Protein AF-A0A452YL14-F1 (afdb_monomer_lite)

InterPro domains:
  IPR039271 Kiwellin-like [PF24300] (23-67)

pLDDT: mean 72.53, std 13.66, range [46.19, 90.12]

Secondary structure (DSSP, 8-state):
-HHHHHHHHHHHHHHHHHHHHHHHHHS-S--S----SEEEE---TT--TTT-TTPPPTT-EEEE-TTSTT----PPPP-

Organism: Aegilops tauschii subsp. strangulata (NCBI:txid200361)

Structure (mmCIF, N/CA/C/O backbone):
data_AF-A0A452YL14-F1
#
_entry.id   AF-A0A452YL14-F1
#
loop_
_atom_site.group_PDB
_atom_site.id
_atom_site.type_symbol
_atom_site.label_atom_id
_atom_site.label_alt_id
_atom_site.label_comp_id
_atom_site.label_asym_id
_atom_site.label_entity_id
_atom_site.label_seq_id
_atom_site.pdbx_PDB_ins_code
_atom_site.Cartn_x
_atom_site.Cartn_y
_atom_site.Cartn_z
_atom_site.occupancy
_atom_site.B_iso_or_equiv
_atom_site.auth_seq_id
_atom_site.auth_comp_id
_atom_site.auth_asym_id
_atom_site.auth_atom_id
_atom_site.pdbx_PDB_model_num
ATOM 1 N N . MET A 1 1 ? -25.778 -12.912 57.836 1.00 50.53 1 MET A N 1
ATOM 2 C CA . MET A 1 1 ? -25.233 -13.854 56.821 1.00 50.53 1 MET A CA 1
ATOM 3 C C . MET A 1 1 ? -25.753 -13.615 55.397 1.00 50.53 1 MET A C 1
ATOM 5 O O . MET A 1 1 ? -24.991 -13.858 54.470 1.00 50.53 1 MET A O 1
ATOM 9 N N . ALA A 1 2 ? -26.974 -13.099 55.189 1.00 56.59 2 ALA A N 1
ATOM 10 C CA . ALA A 1 2 ? -27.516 -12.790 53.852 1.00 56.59 2 ALA A CA 1
ATOM 11 C C . ALA A 1 2 ? -26.677 -11.766 53.055 1.00 56.59 2 ALA A C 1
ATOM 13 O O . ALA A 1 2 ? -26.453 -11.928 51.859 1.00 56.59 2 ALA A O 1
ATOM 14 N N . ASN A 1 3 ? -26.130 -10.767 53.748 1.00 62.47 3 ASN A N 1
ATOM 15 C CA . ASN A 1 3 ? -25.409 -9.646 53.139 1.00 62.47 3 ASN A CA 1
ATOM 16 C C . ASN A 1 3 ? -24.084 -10.085 52.492 1.00 62.47 3 ASN A C 1
ATOM 18 O O . ASN A 1 3 ? -23.693 -9.546 51.466 1.00 62.47 3 ASN A O 1
ATOM 22 N N . PHE A 1 4 ? -23.416 -11.094 53.063 1.00 63.50 4 PHE A N 1
ATOM 23 C CA . PHE A 1 4 ? -22.134 -11.597 52.559 1.00 63.50 4 PHE A CA 1
ATOM 24 C C . PHE A 1 4 ? -22.318 -12.458 51.306 1.00 63.50 4 PHE A C 1
ATOM 26 O O . PHE A 1 4 ? -21.520 -12.380 50.379 1.00 63.50 4 PHE A O 1
ATOM 33 N N . ARG A 1 5 ? -23.409 -13.237 51.250 1.00 65.69 5 ARG A N 1
ATOM 34 C CA . ARG A 1 5 ? -23.776 -14.005 50.053 1.00 65.69 5 ARG A CA 1
ATOM 35 C C . ARG A 1 5 ? -24.178 -13.084 48.905 1.00 65.69 5 ARG A C 1
ATOM 37 O O . ARG A 1 5 ? -23.712 -13.301 47.796 1.00 65.69 5 ARG A O 1
ATOM 44 N N . ALA A 1 6 ? -24.947 -12.032 49.195 1.00 71.38 6 ALA A N 1
ATOM 45 C CA . ALA A 1 6 ? -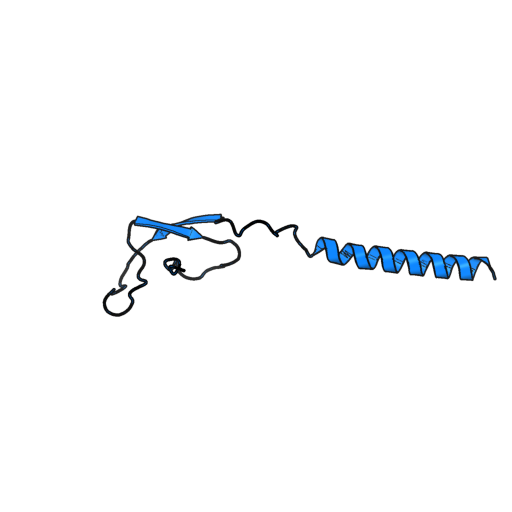25.315 -11.012 48.216 1.00 71.38 6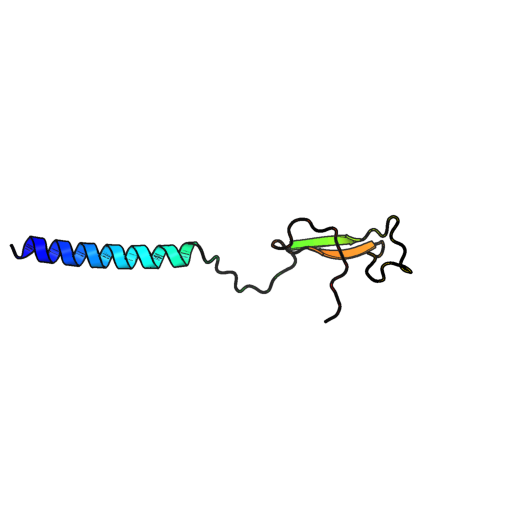 ALA A CA 1
ATOM 46 C C . ALA A 1 6 ? -24.095 -10.231 47.690 1.00 71.38 6 ALA A C 1
ATOM 48 O O . ALA A 1 6 ? -23.972 -10.025 46.481 1.00 71.38 6 ALA A O 1
ATOM 49 N N . LEU A 1 7 ? -23.157 -9.856 48.574 1.00 75.94 7 LEU A N 1
ATOM 50 C CA . LEU A 1 7 ? -21.896 -9.225 48.172 1.00 75.94 7 LEU A CA 1
ATOM 51 C C . LEU A 1 7 ? -21.045 -10.155 47.304 1.00 75.94 7 LEU A C 1
ATOM 53 O O . LEU A 1 7 ? -20.524 -9.722 46.282 1.00 75.94 7 LEU A O 1
ATOM 57 N N . ALA A 1 8 ? -20.919 -11.426 47.692 1.00 77.69 8 ALA A N 1
ATOM 58 C CA . ALA A 1 8 ? -20.135 -12.405 46.948 1.00 77.69 8 ALA A CA 1
ATOM 59 C C . ALA A 1 8 ? -20.716 -12.641 45.549 1.00 77.69 8 ALA A C 1
ATOM 61 O O . ALA A 1 8 ? 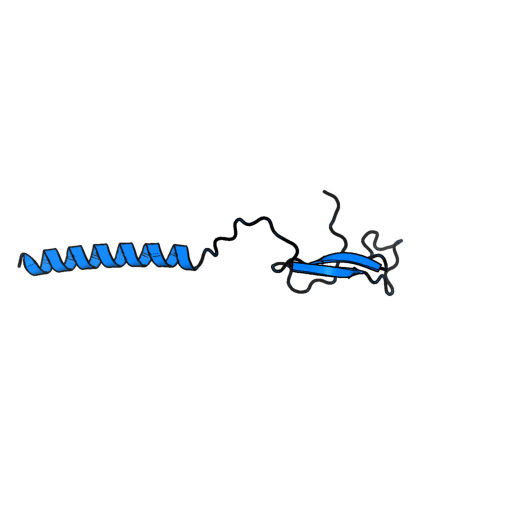-19.971 -12.648 44.572 1.00 77.69 8 ALA A O 1
ATOM 62 N N . THR A 1 9 ? -22.041 -12.757 45.424 1.00 84.56 9 THR A N 1
ATOM 63 C CA . THR A 1 9 ? -22.686 -12.875 44.111 1.00 84.56 9 THR A CA 1
ATOM 64 C C . THR A 1 9 ? -22.470 -11.625 43.267 1.00 84.56 9 THR A C 1
ATOM 66 O O . THR A 1 9 ? -22.056 -11.743 42.118 1.00 84.56 9 THR A O 1
ATOM 69 N N . ALA A 1 10 ? -22.666 -10.428 43.830 1.00 83.00 10 ALA A N 1
ATOM 70 C CA . ALA A 1 10 ? -22.467 -9.174 43.105 1.00 83.00 10 ALA A CA 1
ATOM 71 C C . ALA A 1 10 ? -21.010 -9.004 42.636 1.00 83.00 10 ALA A C 1
ATOM 73 O O . ALA A 1 10 ? -20.771 -8.608 41.498 1.00 83.00 10 ALA A O 1
ATOM 74 N N . ALA A 1 11 ? -20.040 -9.373 43.476 1.00 85.19 11 ALA A N 1
ATOM 75 C CA . ALA A 1 11 ? -18.622 -9.340 43.136 1.00 85.19 11 ALA A CA 1
ATOM 76 C C . ALA A 1 11 ? -18.277 -10.302 41.988 1.00 85.19 11 ALA A C 1
ATOM 78 O O . ALA A 1 11 ? -17.563 -9.918 41.065 1.00 85.19 11 ALA A O 1
ATOM 79 N N . VAL A 1 12 ? -18.820 -11.524 41.996 1.00 86.81 12 VAL A N 1
ATOM 80 C CA . VAL A 1 12 ? -18.620 -12.491 40.902 1.00 86.81 12 VAL A CA 1
ATOM 81 C C . VAL A 1 12 ? -19.225 -11.976 39.593 1.00 86.81 12 VAL A C 1
ATOM 83 O O . VAL A 1 12 ? -18.560 -12.027 38.560 1.00 86.81 12 VAL A O 1
ATOM 86 N N . PHE A 1 13 ? -20.439 -11.414 39.622 1.00 84.75 13 PHE A N 1
ATOM 87 C CA . PHE A 1 13 ? -21.058 -10.815 38.433 1.00 84.75 13 PHE A CA 1
ATOM 88 C C . PHE A 1 13 ? -20.229 -9.656 37.863 1.00 84.75 13 PHE A C 1
ATOM 90 O O . PHE A 1 13 ? -20.033 -9.580 36.649 1.00 84.75 13 PHE A O 1
ATOM 97 N N . LEU A 1 14 ? -19.688 -8.791 38.726 1.00 83.31 14 LEU A N 1
ATOM 98 C CA . LEU A 1 14 ? -18.804 -7.700 38.313 1.00 83.31 14 LEU A CA 1
ATOM 99 C C . LEU A 1 14 ? -17.511 -8.227 37.674 1.00 83.31 14 LEU A C 1
ATOM 101 O O . LEU A 1 14 ? -17.124 -7.752 36.610 1.00 83.31 14 LEU A O 1
ATOM 105 N N . LEU A 1 15 ? -16.871 -9.242 38.261 1.00 83.12 15 LEU A N 1
ATOM 106 C CA . LEU A 1 15 ? -15.646 -9.836 37.713 1.00 83.12 15 LEU A CA 1
ATOM 107 C C . LEU A 1 15 ? -15.861 -10.454 36.325 1.00 83.12 15 LEU A C 1
ATOM 109 O O . LEU A 1 15 ? -15.011 -10.298 35.446 1.00 83.12 15 LEU A O 1
ATOM 113 N N . VAL A 1 16 ? -17.002 -11.112 36.099 1.00 82.00 16 VAL A N 1
ATOM 114 C CA . VAL A 1 16 ? -17.361 -11.669 34.784 1.00 82.00 16 VAL A CA 1
ATOM 115 C C . VAL A 1 16 ? -17.572 -10.548 33.761 1.00 82.00 16 VAL A C 1
ATOM 117 O O . VAL A 1 16 ? -17.013 -10.609 32.665 1.00 82.00 16 VAL A O 1
ATOM 120 N N . ALA A 1 17 ? -18.295 -9.485 34.129 1.00 78.62 17 ALA A N 1
ATOM 121 C CA . ALA A 1 17 ? -18.530 -8.336 33.252 1.00 78.62 17 ALA A CA 1
ATOM 122 C C . ALA A 1 17 ? -17.223 -7.611 32.867 1.00 78.62 17 ALA A C 1
ATOM 124 O O . ALA A 1 17 ? -16.985 -7.324 31.687 1.00 78.62 17 ALA A O 1
ATOM 125 N N . LEU A 1 18 ? -16.326 -7.381 33.833 1.00 72.31 18 LEU A N 1
ATOM 126 C CA . LEU A 1 18 ? -15.014 -6.781 33.572 1.00 72.31 18 LEU A CA 1
ATOM 127 C C . LEU A 1 18 ? -14.168 -7.682 32.660 1.00 72.31 18 LEU A C 1
ATOM 129 O O . LEU A 1 18 ? -13.602 -7.204 31.679 1.00 72.31 18 LEU A O 1
ATOM 133 N N . SER A 1 19 ? -14.161 -8.996 32.905 1.00 69.06 19 SER A N 1
ATOM 134 C CA . SER A 1 19 ? -13.409 -9.969 32.095 1.00 69.06 19 SER A CA 1
ATOM 135 C C . SER A 1 19 ? -13.827 -9.963 30.620 1.00 69.06 19 SER A C 1
ATOM 137 O O . SER A 1 19 ? -12.971 -9.977 29.735 1.00 69.06 19 SER A O 1
ATOM 139 N N . THR A 1 20 ? -15.129 -9.856 30.332 1.00 63.38 20 THR A N 1
ATOM 140 C CA . THR A 1 20 ? -15.629 -9.741 28.947 1.00 63.38 20 THR A CA 1
ATOM 141 C C . THR A 1 20 ? -15.268 -8.413 28.272 1.00 63.38 20 THR A C 1
ATOM 143 O O . THR A 1 20 ? -15.098 -8.365 27.055 1.00 63.38 20 THR A O 1
ATOM 146 N N . SER A 1 21 ? -15.066 -7.348 29.052 1.00 59.59 21 SER A N 1
ATOM 147 C CA . SER A 1 21 ? -14.697 -6.019 28.545 1.00 59.59 21 SER A CA 1
ATOM 148 C C . SER A 1 21 ? -13.243 -5.967 28.049 1.00 59.59 21 SER A C 1
ATOM 150 O O . SER A 1 21 ? -12.927 -5.242 27.105 1.00 59.59 21 SER A O 1
ATOM 152 N N . HIS A 1 22 ? -12.350 -6.781 28.624 1.00 55.91 22 HIS A N 1
ATOM 153 C CA . HIS A 1 22 ? -10.943 -6.851 28.210 1.00 55.91 22 HIS A CA 1
ATOM 154 C C . HIS A 1 22 ? -10.731 -7.546 26.854 1.00 55.91 22 HIS A C 1
ATOM 156 O O . HIS A 1 22 ? -9.729 -7.283 26.187 1.00 55.91 22 HIS A O 1
ATOM 162 N N . ILE A 1 23 ? -11.676 -8.381 26.404 1.00 54.88 23 ILE A N 1
ATOM 163 C CA . ILE A 1 23 ? -11.606 -9.030 25.083 1.00 54.88 23 ILE A CA 1
ATOM 164 C C . ILE A 1 23 ? -11.920 -8.024 23.960 1.00 54.88 23 ILE A C 1
ATOM 166 O O . ILE A 1 23 ? -11.341 -8.098 22.878 1.00 54.88 23 ILE A O 1
ATOM 170 N N . ALA A 1 24 ? -12.761 -7.022 24.228 1.00 50.91 24 ALA A N 1
ATOM 171 C CA . ALA A 1 24 ? -13.103 -5.989 23.250 1.00 50.91 24 ALA A CA 1
ATOM 172 C C . ALA A 1 24 ? -11.998 -4.934 23.058 1.00 50.91 24 ALA A C 1
ATOM 174 O O . ALA A 1 24 ? -11.933 -4.299 22.010 1.00 50.91 24 ALA A O 1
ATOM 175 N N . SER A 1 25 ? -11.107 -4.749 24.040 1.00 50.19 25 SER A N 1
ATOM 176 C CA . SER A 1 25 ? -10.046 -3.735 23.954 1.00 50.19 25 SER A CA 1
ATOM 177 C C . SER A 1 25 ? -8.798 -4.210 23.196 1.00 50.19 25 SER A C 1
ATOM 179 O O . SER A 1 25 ? -7.985 -3.383 22.780 1.00 50.19 25 SER A O 1
ATOM 181 N N . SER A 1 26 ? -8.633 -5.525 23.006 1.00 54.38 26 SER A N 1
ATOM 182 C CA . SER A 1 26 ? -7.533 -6.113 22.225 1.00 54.38 26 SER A CA 1
ATOM 183 C C . SER A 1 26 ? -7.910 -6.360 20.761 1.00 54.38 26 SER A C 1
ATOM 185 O O . SER A 1 26 ? -7.041 -6.288 19.886 1.00 54.38 26 SER A O 1
ATOM 187 N N . LEU A 1 27 ? -9.200 -6.554 20.462 1.00 51.91 27 LEU A N 1
ATOM 188 C CA . LEU A 1 27 ? -9.715 -6.484 19.099 1.00 51.91 27 LEU A CA 1
ATOM 189 C C . LEU A 1 27 ? -9.856 -5.015 18.701 1.00 51.91 27 LEU A C 1
ATOM 191 O O . LEU A 1 27 ? -10.905 -4.395 18.855 1.00 51.91 27 LEU A O 1
ATOM 195 N N . ARG A 1 28 ? -8.787 -4.453 18.128 1.00 58.66 28 ARG A N 1
ATOM 196 C CA . ARG A 1 28 ? -8.923 -3.253 17.294 1.00 58.66 28 ARG A CA 1
ATOM 197 C C . ARG A 1 28 ? -10.077 -3.518 16.311 1.00 58.66 28 ARG A C 1
ATOM 199 O O . ARG A 1 28 ? -10.006 -4.535 15.617 1.00 58.66 28 ARG A O 1
ATOM 206 N N . PRO A 1 29 ? -11.114 -2.662 16.230 1.00 47.12 29 PRO A N 1
ATOM 207 C CA . PRO A 1 29 ? -12.171 -2.787 15.234 1.00 47.12 29 PRO A CA 1
ATOM 208 C C . PRO A 1 29 ? -11.540 -2.513 13.871 1.00 47.12 29 PRO A C 1
ATOM 210 O O . PRO A 1 29 ? -11.417 -1.387 13.404 1.00 47.12 29 PRO A O 1
ATOM 213 N N . GLY A 1 30 ? -11.005 -3.580 13.302 1.00 55.75 30 GLY A N 1
ATOM 214 C CA . GLY A 1 30 ? -10.143 -3.574 12.142 1.00 55.75 30 GLY A CA 1
ATOM 215 C C . GLY A 1 30 ? -10.463 -4.750 11.238 1.00 55.75 30 GLY A C 1
ATOM 216 O O . GLY A 1 30 ? -9.574 -5.226 10.550 1.00 55.75 30 GLY A O 1
ATOM 217 N N . LEU A 1 31 ? -11.732 -5.168 11.162 1.00 56.19 31 LEU A N 1
ATOM 218 C CA . LEU A 1 31 ? -12.270 -5.793 9.944 1.00 56.19 31 LEU A CA 1
ATOM 219 C C . LEU A 1 31 ? -12.433 -4.737 8.823 1.00 56.19 31 LEU A C 1
ATOM 221 O O . LEU A 1 31 ? -13.347 -4.784 8.008 1.00 56.19 31 LEU A O 1
ATOM 225 N N . GLY A 1 32 ? -11.546 -3.743 8.794 1.00 54.47 32 GLY A N 1
ATOM 226 C CA . GLY A 1 32 ? -11.362 -2.875 7.652 1.00 54.47 32 GLY A CA 1
ATOM 227 C C . GLY A 1 32 ? -10.476 -3.622 6.674 1.00 54.47 32 GLY A C 1
ATOM 228 O O . GLY A 1 32 ? -9.389 -4.065 7.042 1.00 54.47 32 GLY A O 1
ATOM 229 N N . VAL A 1 33 ? -10.956 -3.769 5.443 1.00 62.53 33 VAL A N 1
ATOM 230 C CA . VAL A 1 33 ? -10.178 -4.186 4.270 1.00 62.53 33 VAL A CA 1
ATOM 231 C C . VAL A 1 33 ? -8.735 -3.695 4.413 1.00 62.53 33 VAL A C 1
ATOM 233 O O . VAL A 1 33 ? -8.530 -2.505 4.671 1.00 62.53 33 VAL A O 1
ATOM 236 N N . CYS A 1 34 ? -7.746 -4.593 4.295 1.00 66.25 34 CYS A N 1
ATOM 237 C CA . CYS A 1 34 ? -6.333 -4.228 4.386 1.00 66.25 34 CYS A CA 1
ATOM 238 C C . CYS A 1 34 ? -6.050 -3.103 3.389 1.00 66.25 34 CYS A C 1
ATOM 240 O O . CYS A 1 34 ? -5.952 -3.331 2.187 1.00 66.25 34 CYS A O 1
ATOM 242 N N . ARG A 1 35 ? -5.965 -1.869 3.887 1.00 75.75 35 ARG A N 1
ATOM 243 C CA . ARG A 1 35 ? -5.738 -0.694 3.057 1.00 75.75 35 ARG A CA 1
ATOM 244 C C . ARG A 1 35 ? -4.247 -0.433 3.005 1.00 75.75 35 ARG A C 1
ATOM 246 O O . ARG A 1 35 ? -3.564 -0.493 4.031 1.00 75.75 35 ARG A O 1
ATOM 253 N N . ALA A 1 36 ? -3.747 -0.138 1.812 1.00 79.75 36 ALA A N 1
ATOM 254 C CA . ALA A 1 36 ? -2.371 0.297 1.666 1.00 79.75 36 ALA A CA 1
ATOM 255 C C . ALA A 1 36 ? -2.157 1.573 2.503 1.00 79.75 36 ALA A C 1
ATOM 257 O O . ALA A 1 36 ? -2.914 2.536 2.375 1.00 79.75 36 ALA A O 1
ATOM 258 N N . SER A 1 37 ? -1.137 1.580 3.363 1.00 82.12 37 SER A N 1
ATOM 259 C CA . SER A 1 37 ? -0.715 2.756 4.132 1.00 82.12 37 SER A CA 1
ATOM 260 C C . SER A 1 37 ? 0.028 3.779 3.275 1.00 82.12 37 SER A C 1
ATOM 262 O O . SER A 1 37 ? 0.230 4.909 3.705 1.00 82.12 37 SER A O 1
ATOM 264 N N . GLY A 1 38 ? 0.459 3.388 2.076 1.00 84.38 38 GLY A N 1
ATOM 265 C CA . GLY A 1 38 ? 1.168 4.243 1.133 1.00 84.38 38 GLY A CA 1
ATOM 266 C C . GLY A 1 38 ? 1.662 3.458 -0.077 1.00 84.38 38 GLY A C 1
ATOM 267 O O . GLY A 1 38 ? 1.396 2.263 -0.194 1.00 84.38 38 GLY A O 1
ATOM 268 N N . TYR A 1 39 ? 2.402 4.127 -0.960 1.00 86.81 39 TYR A N 1
ATOM 269 C CA . TYR A 1 39 ? 3.010 3.521 -2.146 1.00 86.81 39 TYR A CA 1
ATOM 270 C C . TYR A 1 39 ? 4.503 3.839 -2.203 1.00 86.81 39 TYR A C 1
ATOM 272 O O . TYR A 1 39 ? 4.903 4.958 -1.887 1.00 86.81 39 TYR A O 1
ATOM 280 N N . LEU A 1 40 ? 5.317 2.868 -2.616 1.00 85.50 40 LEU A N 1
ATOM 281 C CA . LEU A 1 40 ? 6.749 3.051 -2.872 1.00 85.50 40 LEU A CA 1
ATOM 282 C C . LEU A 1 40 ? 7.022 2.993 -4.369 1.00 85.50 40 LEU A C 1
ATOM 284 O O . LEU A 1 40 ? 6.471 2.109 -5.030 1.00 85.50 40 LEU A O 1
ATOM 288 N N . PRO A 1 41 ? 7.886 3.868 -4.908 1.00 89.06 41 PRO A N 1
ATOM 289 C CA . PRO A 1 41 ? 8.457 3.629 -6.221 1.00 89.06 41 PRO A CA 1
ATOM 290 C C . PRO A 1 41 ? 9.330 2.369 -6.163 1.00 89.06 41 PRO A C 1
ATOM 292 O O . PRO A 1 41 ? 10.145 2.200 -5.255 1.00 89.06 41 PRO A O 1
ATOM 295 N N . GLY A 1 42 ? 9.135 1.471 -7.119 1.00 88.50 42 GLY A N 1
ATOM 296 C CA . GLY A 1 42 ? 9.970 0.300 -7.311 1.00 88.50 42 GLY A CA 1
ATOM 297 C C . GLY A 1 42 ? 11.340 0.689 -7.832 1.00 88.50 42 GLY A C 1
ATOM 298 O O . GLY A 1 42 ? 11.500 1.714 -8.502 1.00 88.50 42 GLY A O 1
ATOM 299 N N . LYS A 1 43 ? 12.315 -0.158 -7.502 1.00 87.25 43 LYS A N 1
ATOM 300 C CA . LYS A 1 43 ? 13.662 -0.099 -8.047 1.00 87.25 43 LYS A CA 1
ATOM 301 C C . LYS A 1 43 ? 14.112 -1.508 -8.428 1.00 87.25 43 LYS A C 1
ATOM 303 O O . LYS A 1 43 ? 14.061 -2.395 -7.576 1.00 87.25 43 LYS A O 1
ATOM 308 N N . SER A 1 44 ? 14.548 -1.701 -9.666 1.00 86.69 44 SER A N 1
ATOM 309 C CA . SER A 1 44 ? 15.027 -2.989 -10.184 1.00 86.69 44 SER A CA 1
ATOM 310 C C . SER A 1 44 ? 16.400 -3.344 -9.611 1.00 86.69 44 SER A C 1
ATOM 312 O O . SER A 1 44 ? 16.653 -4.488 -9.236 1.00 86.69 44 SER A O 1
ATOM 314 N N . GLY A 1 45 ? 17.273 -2.345 -9.453 1.00 86.44 45 GLY A N 1
ATOM 315 C CA . GLY A 1 45 ? 18.630 -2.554 -8.955 1.00 86.44 45 GLY A CA 1
ATOM 316 C C . GLY A 1 45 ? 19.382 -3.551 -9.838 1.00 86.44 45 GLY A C 1
ATOM 317 O O . GLY A 1 45 ? 19.466 -3.356 -11.043 1.00 86.44 45 GLY A O 1
ATOM 318 N N . ASN A 1 46 ? 19.895 -4.624 -9.234 1.00 86.75 46 ASN A N 1
ATOM 319 C CA . ASN A 1 46 ? 20.593 -5.708 -9.938 1.00 86.75 46 ASN A CA 1
ATOM 320 C C . ASN A 1 46 ? 19.691 -6.940 -10.157 1.00 86.75 46 ASN A C 1
ATOM 322 O O . ASN A 1 46 ? 20.188 -8.058 -10.258 1.00 86.75 46 ASN A O 1
ATOM 326 N N . CYS A 1 47 ? 18.366 -6.768 -10.131 1.00 85.38 47 CYS A N 1
ATOM 327 C CA . CYS A 1 47 ? 17.423 -7.869 -10.302 1.00 85.38 47 CYS A CA 1
ATOM 328 C C . CYS A 1 47 ? 17.353 -8.287 -11.777 1.00 85.38 47 CYS A C 1
ATOM 330 O O . CYS A 1 47 ? 16.941 -7.501 -12.630 1.00 85.38 47 CYS A O 1
ATOM 332 N N . GLU A 1 48 ? 17.751 -9.524 -12.075 1.00 85.19 48 GLU A N 1
ATOM 333 C CA . GLU A 1 48 ? 17.729 -10.077 -13.430 1.00 85.19 48 GLU A CA 1
ATOM 334 C C . GLU A 1 48 ? 16.445 -10.886 -13.658 1.00 85.19 48 GLU A C 1
ATOM 336 O O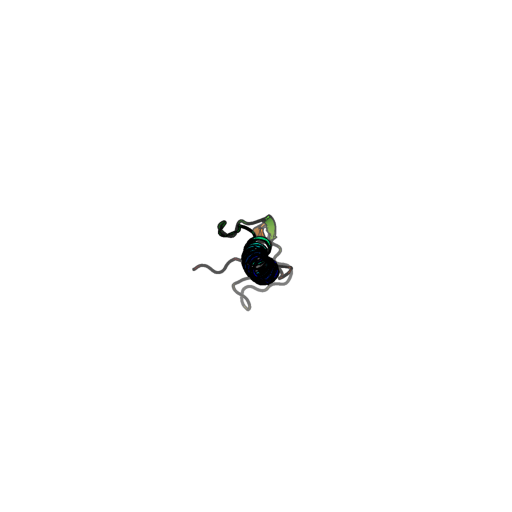 . GLU A 1 48 ? 16.229 -11.932 -13.041 1.00 85.19 48 GLU A O 1
ATOM 341 N N . LYS A 1 49 ? 15.591 -10.414 -14.574 1.00 82.75 49 LYS A N 1
ATOM 342 C CA . LYS A 1 49 ? 14.247 -10.977 -14.794 1.00 82.75 49 LYS A CA 1
ATOM 343 C C . LYS A 1 49 ? 14.232 -12.409 -15.349 1.00 82.75 49 LYS A C 1
ATOM 345 O O . LYS A 1 49 ? 13.228 -13.103 -15.234 1.00 82.75 49 LYS A O 1
ATOM 350 N N . SER A 1 50 ? 15.339 -12.841 -15.947 1.00 82.94 50 SER A N 1
ATOM 351 C CA . SER A 1 50 ? 15.574 -14.222 -16.397 1.00 82.94 50 SER A CA 1
ATOM 352 C C . SER A 1 50 ? 15.534 -15.228 -15.238 1.00 82.94 50 SER A C 1
ATOM 354 O O . SER A 1 50 ? 15.049 -16.341 -15.416 1.00 82.94 50 SER A O 1
ATOM 356 N N . ASN A 1 51 ? 16.027 -14.825 -14.061 1.00 82.94 51 ASN A N 1
ATOM 357 C CA . ASN A 1 51 ? 16.159 -15.664 -12.873 1.00 82.94 51 ASN A CA 1
ATOM 358 C C . ASN A 1 51 ? 15.033 -15.401 -11.863 1.00 82.94 51 ASN A C 1
ATOM 360 O O . ASN A 1 51 ? 14.621 -16.319 -11.156 1.00 82.94 51 ASN A O 1
ATOM 364 N N . ASP A 1 52 ? 14.525 -14.165 -11.799 1.00 78.56 52 ASP A N 1
ATOM 365 C CA . ASP A 1 52 ? 13.407 -13.781 -10.934 1.00 78.56 52 ASP A CA 1
ATOM 366 C C . ASP A 1 52 ? 12.342 -13.002 -11.738 1.00 78.56 52 ASP A C 1
ATOM 368 O O . ASP A 1 52 ? 12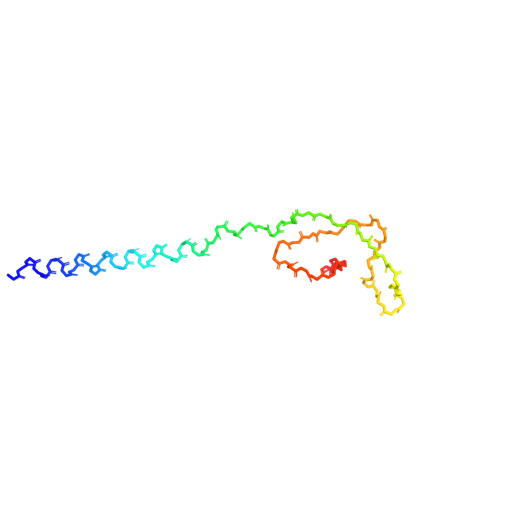.521 -11.815 -12.028 1.00 78.56 52 ASP A O 1
ATOM 372 N N . PRO A 1 53 ? 11.213 -13.629 -12.121 1.00 82.38 53 PRO A N 1
ATOM 373 C CA . PRO A 1 53 ? 10.174 -12.946 -12.890 1.00 82.38 53 PRO A CA 1
ATOM 374 C C . PRO A 1 53 ? 9.467 -11.836 -12.092 1.00 82.38 53 PRO A C 1
ATOM 376 O O . PRO A 1 53 ? 8.852 -10.954 -12.700 1.00 82.38 53 PRO A O 1
ATOM 379 N N . ASP A 1 54 ? 9.594 -11.840 -10.759 1.00 85.81 54 ASP A N 1
ATOM 380 C CA . ASP A 1 54 ? 8.939 -10.926 -9.822 1.00 85.81 54 ASP A CA 1
ATOM 381 C C . ASP A 1 54 ? 9.835 -9.715 -9.470 1.00 85.81 54 ASP A C 1
ATOM 383 O O . ASP A 1 54 ? 9.677 -9.090 -8.416 1.00 85.81 54 ASP A O 1
ATOM 387 N N . CYS A 1 55 ? 10.778 -9.339 -10.342 1.00 87.25 55 CYS A N 1
ATOM 388 C CA . CYS A 1 55 ? 11.562 -8.116 -10.166 1.00 87.25 55 CYS A CA 1
ATOM 389 C C . CYS A 1 55 ? 10.672 -6.861 -10.106 1.00 87.25 55 CYS A C 1
ATOM 391 O O . CYS A 1 55 ? 9.770 -6.658 -10.924 1.00 87.25 55 CYS A O 1
ATOM 393 N N . CYS A 1 56 ? 10.987 -5.960 -9.173 1.00 88.56 56 CYS A N 1
ATOM 394 C CA . CYS A 1 56 ? 10.375 -4.638 -9.117 1.00 88.56 56 CYS A CA 1
ATOM 395 C C . CYS A 1 56 ? 10.789 -3.788 -10.313 1.00 88.56 56 CYS A C 1
ATOM 397 O O . CYS A 1 56 ? 11.969 -3.575 -10.566 1.00 88.56 56 CYS A O 1
ATOM 399 N N . GLU A 1 57 ? 9.804 -3.240 -11.008 1.00 88.06 57 GLU A N 1
ATOM 400 C CA . GLU A 1 57 ? 10.053 -2.306 -12.102 1.00 88.06 57 GLU A CA 1
ATOM 401 C C . GLU A 1 57 ? 10.318 -0.887 -11.590 1.00 88.06 57 GLU A C 1
ATOM 403 O O . GLU A 1 57 ? 9.616 -0.393 -10.697 1.00 88.06 57 GLU A O 1
ATOM 408 N N . ASP A 1 58 ? 11.312 -0.232 -12.189 1.00 89.94 58 ASP A N 1
ATOM 409 C CA . ASP A 1 58 ? 11.687 1.138 -11.859 1.00 89.94 58 ASP A CA 1
ATOM 410 C C . ASP A 1 58 ? 10.520 2.101 -12.106 1.00 89.94 58 ASP A C 1
ATOM 412 O O . ASP A 1 58 ? 9.888 2.104 -13.162 1.00 89.94 58 ASP A O 1
ATOM 416 N N . GLY A 1 59 ? 10.203 2.918 -11.102 1.00 87.69 59 GLY A N 1
ATOM 417 C CA . GLY A 1 59 ? 9.144 3.928 -11.191 1.00 87.69 59 GLY A CA 1
ATOM 418 C C . GLY A 1 59 ? 7.709 3.403 -11.031 1.00 87.69 59 GLY A C 1
ATOM 419 O O . GLY A 1 59 ? 6.809 4.208 -10.771 1.00 87.69 59 GLY A O 1
ATOM 420 N N . LYS A 1 60 ? 7.465 2.082 -11.083 1.00 90.12 60 LYS A N 1
ATOM 421 C CA . LYS A 1 60 ? 6.148 1.514 -10.731 1.00 90.12 60 LYS A CA 1
ATOM 422 C C . LYS A 1 60 ? 5.851 1.719 -9.246 1.00 90.12 60 LYS A C 1
ATOM 424 O O . LYS A 1 60 ? 6.738 1.607 -8.409 1.00 90.12 60 LYS A O 1
ATOM 429 N N . ARG A 1 61 ? 4.598 2.017 -8.896 1.00 88.06 61 ARG A N 1
ATOM 430 C CA . ARG A 1 61 ? 4.182 2.244 -7.502 1.00 88.06 61 ARG A CA 1
ATOM 431 C C . ARG A 1 61 ? 3.628 0.966 -6.876 1.00 88.06 61 ARG A C 1
ATOM 433 O O . ARG A 1 61 ? 2.605 0.462 -7.327 1.00 88.06 61 ARG A O 1
ATOM 440 N N . TYR A 1 62 ? 4.254 0.497 -5.800 1.00 86.56 62 TYR A N 1
ATOM 441 C CA . TYR A 1 62 ? 3.861 -0.717 -5.080 1.00 86.56 62 TYR A CA 1
ATOM 442 C C . TYR A 1 62 ? 3.212 -0.375 -3.732 1.00 86.56 62 TYR A C 1
ATOM 444 O O . TYR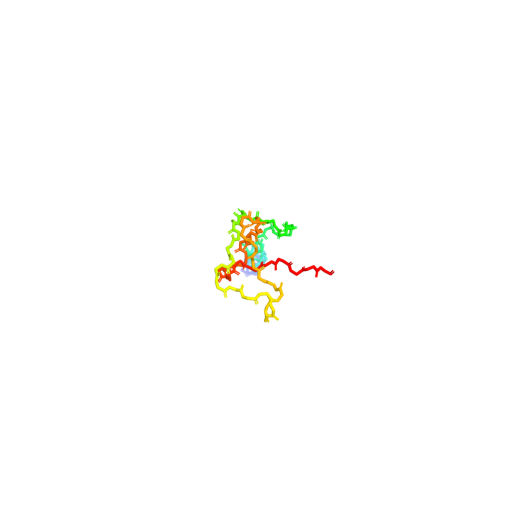 A 1 62 ? 3.774 0.437 -2.989 1.00 86.56 62 TYR A O 1
ATOM 452 N N . PRO A 1 63 ? 2.042 -0.955 -3.399 1.00 85.38 63 PRO A N 1
ATOM 453 C CA . PRO A 1 63 ? 1.343 -0.661 -2.153 1.00 85.38 63 PRO A CA 1
ATOM 454 C C . PRO A 1 63 ? 2.103 -1.213 -0.942 1.00 85.38 63 PRO A C 1
ATOM 456 O O . PRO A 1 63 ? 2.561 -2.353 -0.938 1.00 85.38 63 PRO A O 1
ATOM 459 N N . GLN A 1 64 ? 2.198 -0.412 0.115 1.00 80.62 64 GLN A N 1
ATOM 460 C CA . GLN A 1 64 ? 2.697 -0.833 1.421 1.00 80.62 64 GLN A CA 1
ATOM 461 C C . GLN A 1 64 ? 1.526 -1.147 2.340 1.00 80.62 64 GLN A C 1
ATOM 463 O O . GLN A 1 64 ? 0.620 -0.327 2.463 1.00 80.62 64 GLN A O 1
ATOM 468 N N . TYR A 1 65 ? 1.566 -2.283 3.034 1.00 78.19 65 TYR A N 1
ATOM 469 C CA . TYR A 1 65 ? 0.558 -2.633 4.033 1.00 78.19 65 TYR A CA 1
ATOM 470 C C . TYR A 1 65 ? 1.152 -2.545 5.445 1.00 78.19 65 TYR A C 1
ATOM 472 O O . TYR A 1 65 ? 2.235 -3.086 5.673 1.00 78.19 65 TYR A O 1
ATOM 480 N N . PRO A 1 66 ? 0.462 -1.917 6.416 1.00 69.94 66 PRO A N 1
ATOM 481 C CA . PRO A 1 66 ? 1.000 -1.702 7.763 1.00 69.94 66 PRO A CA 1
ATOM 482 C C . PRO A 1 66 ? 1.373 -2.995 8.511 1.00 69.94 66 PRO A C 1
ATOM 484 O O . PRO A 1 66 ? 2.267 -2.993 9.357 1.00 69.94 66 PRO A O 1
ATOM 487 N N . THR A 1 67 ? 0.705 -4.107 8.201 1.00 66.62 67 THR A N 1
ATOM 488 C CA . THR A 1 67 ? 0.989 -5.447 8.740 1.00 66.62 67 THR A CA 1
ATOM 489 C C . THR A 1 67 ? 2.157 -6.142 8.042 1.00 66.62 67 THR A C 1
ATOM 491 O O . THR A 1 67 ? 2.810 -6.991 8.645 1.00 66.62 67 THR A O 1
ATOM 494 N N . ALA A 1 68 ? 2.492 -5.746 6.813 1.00 62.28 68 ALA A N 1
ATOM 495 C CA . ALA A 1 68 ? 3.663 -6.217 6.083 1.00 62.28 68 ALA A CA 1
ATOM 496 C C . ALA A 1 68 ? 4.892 -5.388 6.485 1.00 62.28 68 ALA A C 1
ATOM 498 O O . ALA A 1 68 ? 5.482 -4.664 5.683 1.00 62.28 68 ALA A O 1
ATOM 499 N N . ARG A 1 69 ? 5.280 -5.445 7.764 1.00 46.19 69 ARG A N 1
ATOM 500 C CA . ARG A 1 69 ? 6.505 -4.780 8.222 1.00 46.19 69 ARG A CA 1
ATOM 501 C C . ARG A 1 69 ? 7.711 -5.329 7.446 1.00 46.19 69 ARG A C 1
ATOM 503 O O . ARG A 1 69 ? 8.081 -6.486 7.602 1.00 46.19 69 ARG A O 1
ATOM 510 N N . ARG A 1 70 ? 8.346 -4.449 6.663 1.00 48.50 70 ARG A N 1
ATOM 511 C CA . ARG A 1 70 ? 9.735 -4.545 6.173 1.00 48.50 70 ARG A CA 1
ATOM 512 C C . ARG A 1 70 ? 10.107 -5.841 5.437 1.00 48.50 70 ARG A C 1
ATOM 514 O O . ARG A 1 70 ? 11.156 -6.419 5.703 1.00 48.50 70 ARG A O 1
ATOM 521 N N . ARG A 1 71 ? 9.322 -6.271 4.451 1.00 55.72 71 ARG A N 1
ATOM 522 C CA . ARG A 1 71 ? 9.917 -7.018 3.329 1.00 55.72 71 ARG A CA 1
ATOM 523 C C . ARG A 1 71 ? 10.204 -6.026 2.213 1.00 55.72 71 ARG A C 1
ATOM 525 O O . ARG A 1 71 ? 9.433 -5.085 2.037 1.00 55.72 71 ARG A O 1
ATOM 532 N N . SER A 1 72 ? 11.330 -6.213 1.520 1.00 55.97 72 SER A N 1
ATOM 533 C CA . SER A 1 72 ? 11.626 -5.493 0.276 1.00 55.97 72 SER A CA 1
ATOM 534 C C . SER A 1 72 ? 10.348 -5.438 -0.569 1.00 55.97 72 SER A C 1
ATOM 536 O O . SER A 1 72 ? 9.675 -6.477 -0.633 1.00 55.97 72 SER A O 1
ATOM 538 N N . PRO A 1 73 ? 9.962 -4.278 -1.139 1.00 60.38 73 PRO A N 1
ATOM 539 C CA . PRO A 1 73 ? 8.786 -4.213 -1.993 1.00 60.38 73 PRO A CA 1
ATOM 540 C C . PRO A 1 73 ? 8.961 -5.285 -3.065 1.00 60.38 73 PRO A C 1
ATOM 542 O O . PRO A 1 73 ? 9.945 -5.271 -3.797 1.00 60.38 73 PRO A O 1
ATOM 545 N N . ARG A 1 74 ? 8.073 -6.277 -3.067 1.00 64.56 74 ARG A N 1
ATOM 546 C CA . ARG A 1 74 ? 7.906 -7.205 -4.180 1.00 64.56 74 ARG A CA 1
ATOM 547 C C . ARG A 1 74 ? 6.609 -6.824 -4.881 1.00 64.56 74 ARG A C 1
ATOM 549 O O . ARG A 1 74 ? 5.692 -6.337 -4.205 1.00 64.56 74 ARG A O 1
ATOM 556 N N . PRO A 1 75 ? 6.503 -7.055 -6.194 1.00 67.88 75 PRO A N 1
ATOM 557 C CA . PRO A 1 75 ? 5.230 -6.959 -6.878 1.00 67.88 75 PRO A CA 1
ATOM 558 C C . PRO A 1 75 ? 4.183 -7.817 -6.155 1.00 67.88 75 PRO A C 1
ATOM 560 O O . PRO A 1 75 ? 4.506 -8.927 -5.719 1.00 67.88 75 PRO A O 1
ATOM 563 N N . PRO A 1 76 ? 2.941 -7.329 -5.977 1.00 65.38 76 PRO A N 1
ATOM 564 C CA . PRO A 1 76 ? 1.863 -8.204 -5.547 1.00 65.38 76 PRO A CA 1
ATOM 565 C C . PRO A 1 76 ? 1.728 -9.329 -6.575 1.00 65.38 76 PRO A C 1
ATOM 567 O O . PRO A 1 76 ? 1.693 -9.063 -7.778 1.00 65.38 76 PRO A O 1
ATOM 570 N N . ARG A 1 77 ? 1.668 -10.580 -6.107 1.00 62.50 77 ARG A N 1
ATOM 571 C CA . ARG A 1 77 ? 1.383 -11.697 -7.008 1.00 62.50 77 ARG A CA 1
ATOM 572 C C . ARG A 1 77 ? -0.008 -11.501 -7.616 1.00 62.50 77 ARG A C 1
ATOM 574 O O . ARG A 1 77 ? -0.932 -11.180 -6.861 1.00 62.50 77 ARG A O 1
ATOM 581 N N . PRO A 1 78 ? -0.171 -11.683 -8.936 1.00 56.47 78 PRO A N 1
ATOM 582 C CA . PRO A 1 78 ? -1.501 -11.807 -9.515 1.00 56.47 78 PRO A CA 1
ATOM 583 C C . PRO A 1 78 ? -2.217 -12.993 -8.848 1.00 56.47 78 PRO A C 1
ATOM 585 O O . PRO A 1 78 ? -1.576 -13.999 -8.531 1.00 56.47 78 PRO A O 1
ATOM 588 N N . SER A 1 79 ? -3.506 -12.814 -8.542 1.00 53.78 79 SER A N 1
ATOM 589 C CA . SER A 1 79 ? -4.371 -13.869 -7.988 1.00 53.78 79 SER A CA 1
ATOM 590 C C . SER A 1 79 ? -4.688 -14.932 -9.029 1.00 53.78 79 SER A C 1
ATOM 592 O O . SER A 1 79 ? -4.770 -14.557 -10.220 1.00 53.78 79 SER A O 1
#

Sequence (79 aa):
MANFRALATAAVFLLVALSTSHIASSLRPGLGVCRASGYLPGKSGNCEKSNDPDCCEDGKRYPQYPTARRRSPRPPRPS

Radius of gyration: 25.86 Å; chains: 1; bounding box: 48×20×73 Å

Foldseek 3Di:
DVVVVVVVVVVVVVVVVVVVVVVVVVPPVPPDDQDFPFWDAFDQPPPDCVVPVFGHDGRDIAGHTPVPPDDRGTHDDDD